Protein AF-A0A1Z4IB33-F1 (afdb_monomer)

pLDDT: mean 81.48, std 11.96, range [46.78, 94.38]

Sequence (175 aa):
MRQVLKREVDIFQIMPVVIVALFPIVGISLILFATSLTSFRCQRNNANKGSCELMTVSSPFQWKNTQTFTLNQIQEAAVSTTSSSRSSSSYHNLLITTDTGDIRISMSGYTKGGVEIQANQINQFLKQTQQKSVTIEQPDDRLGIYFIGTVFTVVPVYGCLWRYYHERRKTKQGK

Structure (mmCIF, N/CA/C/O backbone):
data_AF-A0A1Z4IB33-F1
#
_entry.id   AF-A0A1Z4IB33-F1
#
loop_
_atom_site.group_PDB
_atom_site.id
_atom_site.type_symbol
_atom_site.label_atom_id
_atom_site.label_alt_id
_atom_site.label_comp_id
_atom_site.label_asym_id
_atom_site.label_entity_id
_atom_site.label_seq_id
_atom_site.pdbx_PDB_ins_code
_atom_site.Cartn_x
_atom_site.Cartn_y
_atom_site.Cartn_z
_atom_site.occupancy
_atom_site.B_iso_or_equiv
_atom_site.auth_seq_id
_atom_site.auth_comp_id
_atom_site.auth_asym_id
_atom_site.auth_atom_id
_atom_site.pdbx_PDB_model_num
ATOM 1 N N . MET A 1 1 ? 32.113 -16.084 -52.530 1.00 48.78 1 MET A N 1
ATOM 2 C CA . MET A 1 1 ? 32.631 -15.607 -51.223 1.00 48.78 1 MET A CA 1
ATOM 3 C C . MET A 1 1 ? 32.139 -14.223 -50.769 1.00 48.78 1 MET A C 1
ATOM 5 O O . MET A 1 1 ? 32.250 -13.948 -49.587 1.00 48.78 1 MET A O 1
ATOM 9 N N . ARG A 1 2 ? 31.543 -13.359 -51.614 1.00 49.91 2 ARG A N 1
ATOM 10 C CA . ARG A 1 2 ? 31.026 -12.038 -51.167 1.00 49.91 2 ARG A CA 1
ATOM 11 C C . ARG A 1 2 ? 29.654 -12.048 -50.472 1.00 49.91 2 ARG A C 1
ATOM 13 O O . ARG A 1 2 ? 29.329 -11.088 -49.788 1.00 49.91 2 ARG A O 1
ATOM 20 N N . GLN A 1 3 ? 28.840 -13.092 -50.642 1.00 49.34 3 GLN A N 1
ATOM 21 C CA . GLN A 1 3 ? 27.487 -13.122 -50.062 1.00 49.34 3 GLN A CA 1
ATOM 22 C C . GLN A 1 3 ? 27.442 -13.530 -48.581 1.00 49.34 3 GLN A C 1
ATOM 24 O O . GLN A 1 3 ? 26.527 -13.115 -47.879 1.00 49.34 3 GLN A O 1
ATOM 29 N N . VAL A 1 4 ? 28.431 -14.285 -48.090 1.00 52.00 4 VAL A N 1
ATOM 30 C CA . VAL A 1 4 ? 28.459 -14.753 -46.690 1.00 52.00 4 VAL A CA 1
ATOM 31 C C . VAL A 1 4 ? 28.805 -13.604 -45.734 1.00 52.00 4 VAL A C 1
ATOM 33 O O . VAL A 1 4 ? 28.123 -13.418 -44.735 1.00 52.00 4 VAL A O 1
ATOM 36 N N . LEU A 1 5 ? 29.755 -12.739 -46.113 1.00 50.12 5 LEU A N 1
ATOM 37 C CA . LEU A 1 5 ? 30.133 -11.546 -45.340 1.00 50.12 5 LEU A CA 1
ATOM 38 C C . LEU A 1 5 ? 29.017 -10.493 -45.235 1.00 50.12 5 LEU A C 1
ATOM 40 O O . LEU A 1 5 ? 28.994 -9.724 -44.283 1.00 50.12 5 LEU A O 1
ATOM 44 N N . LYS A 1 6 ? 28.072 -10.448 -46.185 1.00 46.78 6 LYS A N 1
ATOM 45 C CA . LYS A 1 6 ? 26.977 -9.465 -46.155 1.00 46.78 6 LYS A CA 1
ATOM 46 C C . LYS A 1 6 ? 25.929 -9.792 -45.081 1.00 46.78 6 LYS A C 1
ATOM 48 O O . LYS A 1 6 ? 25.376 -8.879 -44.486 1.00 46.78 6 LYS A O 1
ATOM 53 N N . ARG A 1 7 ? 25.719 -11.081 -44.785 1.00 51.06 7 ARG A N 1
ATOM 54 C CA . ARG A 1 7 ? 24.739 -11.549 -43.788 1.00 51.06 7 ARG A CA 1
ATOM 55 C C . ARG A 1 7 ? 25.170 -11.294 -42.341 1.00 51.06 7 ARG A C 1
ATOM 57 O O . ARG A 1 7 ? 24.314 -11.051 -41.500 1.00 51.06 7 ARG A O 1
ATOM 64 N N . GLU A 1 8 ? 26.471 -11.334 -42.052 1.00 50.31 8 GLU A N 1
ATOM 65 C CA . GLU A 1 8 ? 26.985 -11.051 -40.701 1.00 50.31 8 GLU A CA 1
ATOM 66 C C . GLU A 1 8 ? 26.963 -9.554 -40.363 1.00 50.31 8 GLU A C 1
ATOM 68 O O . GLU A 1 8 ? 26.697 -9.178 -39.222 1.00 50.31 8 GLU A O 1
ATOM 73 N N . VAL A 1 9 ? 27.157 -8.689 -41.365 1.00 52.53 9 VAL A N 1
ATOM 74 C CA . VAL A 1 9 ? 27.114 -7.226 -41.196 1.00 52.53 9 VAL A CA 1
ATOM 75 C C . VAL A 1 9 ? 25.692 -6.727 -40.905 1.00 52.53 9 VAL A C 1
ATOM 77 O O . VAL A 1 9 ? 25.525 -5.797 -40.115 1.00 52.53 9 VAL A O 1
ATOM 80 N N . ASP A 1 10 ? 24.663 -7.376 -41.460 1.00 54.56 10 ASP A N 1
ATOM 81 C CA . ASP A 1 10 ? 23.264 -7.011 -41.205 1.00 54.56 10 ASP A CA 1
ATOM 82 C C . ASP A 1 10 ? 22.846 -7.310 -39.750 1.00 54.56 10 ASP A C 1
ATOM 84 O O . ASP A 1 10 ? 22.195 -6.485 -39.109 1.00 54.56 10 ASP A O 1
ATOM 88 N N . ILE A 1 11 ? 23.278 -8.436 -39.167 1.00 58.75 11 ILE A N 1
ATOM 89 C CA . ILE A 1 11 ? 22.927 -8.809 -37.780 1.00 58.75 11 ILE A CA 1
ATOM 90 C C . ILE A 1 11 ? 23.509 -7.808 -36.769 1.00 58.75 11 ILE A C 1
ATOM 92 O O . ILE A 1 11 ? 22.818 -7.400 -35.831 1.00 58.75 11 ILE A O 1
ATOM 96 N N . PHE A 1 12 ? 24.750 -7.359 -36.983 1.00 57.72 12 PHE A N 1
ATOM 97 C CA . PHE A 1 12 ? 25.423 -6.413 -36.088 1.00 57.72 12 PHE A CA 1
ATOM 98 C C . PHE A 1 12 ? 24.795 -5.006 -36.125 1.00 57.72 12 PHE A C 1
ATOM 100 O O . PHE A 1 12 ? 24.833 -4.285 -35.128 1.00 57.72 12 PHE A O 1
ATOM 107 N N . GLN A 1 13 ? 24.156 -4.618 -37.238 1.00 61.09 13 GLN A N 1
ATOM 108 C CA . GLN A 1 13 ? 23.408 -3.357 -37.332 1.00 61.09 13 GLN A CA 1
ATOM 109 C C . GLN A 1 13 ? 21.972 -3.439 -36.794 1.00 61.09 13 GLN A C 1
ATOM 111 O O . GLN A 1 13 ? 21.449 -2.428 -36.324 1.00 61.09 13 GLN A O 1
ATOM 116 N N . ILE A 1 14 ? 21.334 -4.612 -36.826 1.00 63.03 14 ILE A N 1
ATOM 117 C CA . ILE A 1 14 ? 19.952 -4.801 -36.351 1.00 63.03 14 ILE A CA 1
ATOM 118 C C . ILE A 1 14 ? 19.889 -4.879 -34.818 1.00 63.03 14 ILE A C 1
ATOM 120 O O . ILE A 1 14 ? 18.968 -4.330 -34.209 1.00 63.03 14 ILE A O 1
ATOM 124 N N . MET A 1 15 ? 20.881 -5.507 -34.179 1.00 64.12 15 MET A N 1
ATOM 125 C CA . MET A 1 15 ? 20.919 -5.710 -32.725 1.00 64.12 15 MET A CA 1
ATOM 126 C C . MET A 1 15 ? 20.713 -4.421 -31.889 1.00 64.12 15 MET A C 1
ATOM 128 O O . MET A 1 15 ? 19.858 -4.432 -31.001 1.00 64.12 15 MET A O 1
ATOM 132 N N . PRO A 1 16 ? 21.389 -3.284 -32.164 1.00 71.44 16 PRO A N 1
ATOM 133 C CA . PRO A 1 16 ? 21.176 -2.054 -31.396 1.00 71.44 16 PRO A CA 1
ATOM 134 C C . PRO A 1 16 ? 19.790 -1.429 -31.615 1.00 71.44 16 PRO A C 1
ATOM 136 O O . PRO A 1 16 ? 19.253 -0.816 -30.697 1.00 71.44 16 PRO A O 1
ATOM 139 N N . VAL A 1 17 ? 19.177 -1.602 -32.792 1.00 72.81 17 VAL A N 1
ATOM 140 C CA . VAL A 1 17 ? 17.822 -1.093 -33.078 1.00 72.81 17 VAL A CA 1
ATOM 141 C C . VAL A 1 17 ? 16.780 -1.858 -32.266 1.00 72.81 17 VAL A C 1
ATOM 143 O O . VAL A 1 17 ? 15.890 -1.250 -31.674 1.00 72.81 17 VAL A O 1
ATOM 146 N N . VAL A 1 18 ? 16.922 -3.184 -32.190 1.00 75.31 18 VAL A N 1
ATOM 147 C CA . VAL A 1 18 ? 16.034 -4.045 -31.398 1.00 75.31 18 VAL A CA 1
ATOM 148 C C . VAL A 1 18 ? 16.157 -3.722 -29.912 1.00 75.31 18 VAL A C 1
ATOM 150 O O . VAL A 1 18 ? 15.143 -3.557 -29.242 1.00 75.31 18 VAL A O 1
ATOM 153 N N . ILE A 1 19 ? 17.381 -3.557 -29.402 1.00 76.25 19 ILE A N 1
ATOM 154 C CA . ILE A 1 19 ? 17.615 -3.200 -27.997 1.00 76.25 19 ILE A CA 1
ATOM 155 C C . ILE A 1 19 ? 16.949 -1.859 -27.666 1.00 76.25 19 ILE A C 1
ATOM 157 O O . ILE A 1 19 ? 16.203 -1.782 -26.696 1.00 76.25 19 ILE A O 1
ATOM 161 N N . VAL A 1 20 ? 17.139 -0.827 -28.494 1.00 80.00 20 VAL A N 1
ATOM 162 C CA . VAL A 1 20 ? 16.529 0.502 -28.295 1.00 80.00 20 VAL A CA 1
ATOM 163 C C . VAL A 1 20 ? 14.997 0.453 -28.365 1.00 80.00 20 VAL A C 1
ATOM 165 O O . VAL A 1 20 ? 14.336 1.174 -27.621 1.00 80.00 20 VAL A O 1
ATOM 168 N N . ALA A 1 21 ? 14.421 -0.424 -29.191 1.00 81.69 21 ALA A N 1
ATOM 169 C CA . ALA A 1 21 ? 12.973 -0.618 -29.276 1.00 81.69 21 ALA A CA 1
ATOM 170 C C . ALA A 1 21 ? 12.367 -1.305 -28.035 1.00 81.69 21 ALA A C 1
ATOM 172 O O . ALA A 1 21 ? 11.183 -1.118 -27.756 1.00 81.69 21 ALA A O 1
ATOM 173 N N . LEU A 1 22 ? 13.157 -2.058 -27.260 1.00 86.12 22 LEU A N 1
ATOM 174 C CA . LEU A 1 22 ? 12.692 -2.699 -26.023 1.00 86.12 22 LEU A CA 1
ATOM 175 C C . LEU A 1 22 ? 12.588 -1.721 -24.844 1.00 86.12 22 LEU A C 1
ATOM 177 O O . LEU A 1 22 ? 11.722 -1.897 -23.990 1.00 86.12 22 LEU A O 1
ATOM 181 N N . PHE A 1 23 ? 13.412 -0.671 -24.797 1.00 87.00 23 PHE A N 1
ATOM 182 C CA . PHE A 1 23 ? 13.376 0.327 -23.718 1.00 87.00 23 PHE A CA 1
ATOM 183 C C . PHE A 1 23 ? 12.000 0.979 -23.498 1.00 87.00 23 PHE A C 1
ATOM 185 O O . PHE A 1 23 ? 11.550 0.978 -22.351 1.00 87.00 23 PHE A O 1
ATOM 192 N N . PRO A 1 24 ? 11.283 1.482 -24.525 1.00 88.06 24 PRO A N 1
ATOM 193 C CA . PRO A 1 24 ? 9.947 2.034 -24.321 1.00 88.06 24 PRO A CA 1
ATOM 194 C C . PRO A 1 24 ? 8.936 0.970 -23.885 1.00 88.06 24 PRO A C 1
ATOM 196 O O . PRO A 1 24 ? 8.051 1.277 -23.096 1.00 88.06 24 PRO A O 1
ATOM 199 N N . ILE A 1 25 ? 9.082 -0.287 -24.320 1.00 88.62 25 ILE A N 1
ATOM 200 C CA . ILE A 1 25 ? 8.230 -1.391 -23.848 1.00 88.62 25 ILE A CA 1
ATOM 201 C C . ILE A 1 25 ? 8.447 -1.604 -22.346 1.00 88.62 25 ILE A C 1
ATOM 203 O O . ILE A 1 25 ? 7.480 -1.689 -21.590 1.00 88.62 25 ILE A O 1
ATOM 207 N N . VAL A 1 26 ? 9.705 -1.618 -21.897 1.00 88.94 26 VAL A N 1
ATOM 208 C CA . VAL A 1 26 ? 10.046 -1.723 -20.473 1.00 88.94 26 VAL A CA 1
ATOM 209 C C . VAL A 1 26 ? 9.526 -0.508 -19.700 1.00 88.94 26 VAL A C 1
ATOM 211 O O . VAL A 1 26 ? 8.860 -0.684 -18.683 1.00 88.94 26 VAL A O 1
ATOM 214 N N . GLY A 1 27 ? 9.744 0.711 -20.196 1.00 86.19 27 GLY A N 1
ATOM 215 C CA . GLY A 1 27 ? 9.270 1.945 -19.563 1.00 86.19 27 GLY A CA 1
ATOM 216 C C . GLY A 1 27 ? 7.750 1.985 -19.394 1.00 86.19 27 GLY A C 1
ATOM 217 O O . GLY A 1 27 ? 7.258 2.251 -18.299 1.00 86.19 27 GLY A O 1
ATOM 218 N N . ILE A 1 28 ? 7.005 1.625 -20.442 1.00 86.94 28 ILE A N 1
ATOM 219 C CA . ILE A 1 28 ? 5.542 1.513 -20.401 1.00 86.94 28 ILE A CA 1
ATOM 220 C C . ILE A 1 28 ? 5.117 0.409 -19.432 1.00 86.94 28 ILE A C 1
ATOM 222 O O . ILE A 1 28 ? 4.196 0.616 -18.646 1.00 86.94 28 ILE A O 1
ATOM 226 N N . SER A 1 29 ? 5.792 -0.744 -19.437 1.00 85.62 29 SER A N 1
ATOM 227 C CA . SER A 1 29 ? 5.463 -1.837 -18.519 1.00 85.62 29 SER A CA 1
ATOM 228 C C . SER A 1 29 ? 5.645 -1.428 -17.053 1.00 85.62 29 SER A C 1
ATOM 230 O O . SER A 1 29 ? 4.759 -1.680 -16.245 1.00 85.62 29 SER A O 1
ATOM 232 N N . LEU A 1 30 ? 6.713 -0.700 -16.710 1.00 84.56 30 LEU A N 1
ATOM 233 C CA . LEU A 1 30 ? 6.929 -0.188 -15.355 1.00 84.56 30 LEU A CA 1
ATOM 234 C C . LEU A 1 30 ? 5.806 0.759 -14.913 1.00 84.56 30 LEU A C 1
ATOM 236 O O . LEU A 1 30 ? 5.334 0.661 -13.785 1.00 84.56 30 LEU A O 1
ATOM 240 N N . ILE A 1 31 ? 5.347 1.639 -15.807 1.00 83.00 31 ILE A N 1
ATOM 241 C CA . ILE A 1 31 ? 4.242 2.568 -15.528 1.00 83.00 31 ILE A CA 1
ATOM 242 C C . ILE A 1 31 ? 2.922 1.805 -15.361 1.00 83.00 31 ILE A C 1
ATOM 244 O O . ILE A 1 31 ? 2.173 2.058 -14.420 1.00 83.00 31 ILE A O 1
ATOM 248 N N . LEU A 1 32 ? 2.637 0.854 -16.255 1.00 80.50 32 LEU A N 1
ATOM 249 C CA . LEU A 1 32 ? 1.401 0.071 -16.234 1.00 80.50 32 LEU A CA 1
ATOM 250 C C . LEU A 1 32 ? 1.329 -0.860 -15.024 1.00 80.50 32 LEU A C 1
ATOM 252 O O . LEU A 1 32 ? 0.264 -1.004 -14.435 1.00 80.50 32 LEU A O 1
ATOM 256 N N . PHE A 1 33 ? 2.441 -1.461 -14.614 1.00 78.38 33 PHE A N 1
ATOM 257 C CA . PHE A 1 33 ? 2.506 -2.367 -13.466 1.00 78.38 33 PHE A CA 1
ATOM 258 C C . PHE A 1 33 ? 2.971 -1.673 -12.179 1.00 78.38 33 PHE A C 1
ATOM 260 O O . PHE A 1 33 ? 3.370 -2.349 -11.230 1.00 78.38 33 PHE A O 1
ATOM 267 N N . ALA A 1 34 ? 2.891 -0.339 -12.115 1.00 73.62 34 ALA A N 1
ATOM 268 C CA . ALA A 1 34 ? 3.123 0.402 -10.882 1.00 73.62 34 ALA A CA 1
ATOM 269 C C . ALA A 1 34 ? 2.217 -0.139 -9.760 1.00 73.62 34 ALA A C 1
ATOM 271 O O . ALA A 1 34 ? 1.054 -0.470 -9.988 1.00 73.62 34 ALA A O 1
ATOM 272 N N . THR A 1 35 ? 2.750 -0.245 -8.546 1.00 71.88 35 THR A N 1
ATOM 273 C CA . THR A 1 35 ? 2.120 -0.912 -7.393 1.00 71.88 35 THR A CA 1
ATOM 274 C C . THR A 1 35 ? 0.683 -0.459 -7.122 1.00 71.88 35 THR A C 1
ATOM 276 O O . THR A 1 35 ? 0.285 0.659 -7.453 1.00 71.88 35 THR A O 1
ATOM 279 N N . SER A 1 36 ? -0.123 -1.347 -6.536 1.00 75.31 36 SER A N 1
ATOM 280 C CA . SER A 1 36 ? -1.472 -1.022 -6.067 1.00 75.31 36 SER A CA 1
ATOM 281 C C . SER A 1 36 ? -1.415 -0.128 -4.830 1.00 75.31 36 SER A C 1
ATOM 283 O O . SER A 1 36 ? -0.624 -0.401 -3.932 1.00 75.31 36 SER A O 1
ATOM 285 N N . LEU A 1 37 ? -2.290 0.872 -4.764 1.00 82.19 37 LEU A N 1
ATOM 286 C CA . LEU A 1 37 ? -2.471 1.731 -3.594 1.00 82.19 37 LEU A CA 1
ATOM 287 C C . LEU A 1 37 ? -3.656 1.230 -2.774 1.00 82.19 37 LEU A C 1
ATOM 289 O O . LEU A 1 37 ? -4.753 1.074 -3.312 1.00 82.19 37 LEU A O 1
ATOM 293 N N . THR A 1 38 ? -3.462 1.016 -1.478 1.00 85.69 38 THR A N 1
ATOM 294 C CA . THR A 1 38 ? -4.549 0.736 -0.537 1.00 85.69 38 THR A CA 1
ATOM 295 C C . THR A 1 38 ? -4.679 1.861 0.478 1.00 85.69 38 THR A C 1
ATOM 297 O O . THR A 1 38 ? -3.692 2.247 1.106 1.00 85.69 38 THR A O 1
ATOM 300 N N . SER A 1 39 ? -5.900 2.339 0.687 1.00 88.75 39 SER A N 1
ATOM 301 C CA . SER A 1 39 ? -6.249 3.226 1.790 1.00 88.75 39 SER A CA 1
ATOM 302 C C . SER A 1 39 ? -7.379 2.626 2.613 1.00 88.75 39 SER A C 1
ATOM 304 O O . SER A 1 39 ? -8.310 2.013 2.090 1.00 88.75 39 SER A O 1
ATOM 306 N N . PHE A 1 40 ? -7.280 2.785 3.925 1.00 90.00 40 PHE A N 1
ATOM 307 C CA . PHE A 1 40 ? -8.282 2.346 4.877 1.00 90.00 40 PHE A CA 1
ATOM 308 C C . PHE A 1 40 ? -8.760 3.549 5.677 1.00 90.00 40 PHE A C 1
ATOM 310 O O . PHE A 1 40 ? -7.970 4.226 6.333 1.00 90.00 40 PHE A O 1
ATOM 317 N N . ARG A 1 41 ? -10.057 3.836 5.620 1.00 92.94 41 ARG A N 1
ATOM 318 C CA . ARG A 1 41 ? -10.645 5.009 6.263 1.00 92.94 41 ARG A CA 1
ATOM 319 C C . ARG A 1 41 ? -11.842 4.606 7.091 1.00 92.94 41 ARG A C 1
ATOM 321 O O . ARG A 1 41 ? -12.777 4.041 6.553 1.00 92.94 41 ARG A O 1
ATOM 328 N N . CYS A 1 42 ? -11.870 4.987 8.358 1.00 92.00 42 CYS A N 1
ATOM 329 C CA . CYS A 1 42 ? -13.059 4.882 9.190 1.00 92.00 42 CYS A CA 1
ATOM 330 C C . CYS A 1 42 ? -13.601 6.262 9.542 1.00 92.00 42 CYS A C 1
ATOM 332 O O . CYS A 1 42 ? -12.846 7.178 9.876 1.00 92.00 42 CYS A O 1
ATOM 334 N N . GLN A 1 43 ? -14.922 6.392 9.520 1.00 92.88 43 GLN A N 1
ATOM 335 C CA . GLN A 1 43 ? -15.660 7.554 9.992 1.00 92.88 43 GLN A CA 1
ATOM 336 C C . GLN A 1 43 ? -16.673 7.132 11.050 1.00 92.88 43 GLN A C 1
ATOM 338 O O . GLN A 1 43 ? -17.461 6.203 10.866 1.00 92.88 43 GLN A O 1
ATOM 343 N N . ARG A 1 44 ? -16.653 7.838 12.177 1.00 90.94 44 ARG A N 1
ATOM 344 C CA . ARG A 1 44 ? -17.558 7.651 13.305 1.00 90.94 44 ARG A CA 1
ATOM 345 C C . ARG A 1 44 ? -18.653 8.714 13.226 1.00 90.94 44 ARG A C 1
ATOM 347 O O . ARG A 1 44 ? -18.394 9.896 13.436 1.00 90.94 44 ARG A O 1
ATOM 354 N N . ASN A 1 45 ? -19.879 8.281 12.943 1.00 85.25 45 ASN A N 1
ATOM 355 C CA . ASN A 1 45 ? -21.056 9.155 12.902 1.00 85.25 45 ASN A CA 1
ATOM 356 C C . ASN A 1 45 ? -21.672 9.338 14.296 1.00 85.25 45 ASN A C 1
ATOM 358 O O . ASN A 1 45 ? -22.280 10.364 14.581 1.00 85.25 45 ASN A O 1
ATOM 362 N N . ASN A 1 46 ? -21.531 8.338 15.170 1.00 80.12 46 ASN A N 1
ATOM 363 C CA . ASN A 1 46 ? -22.007 8.370 16.549 1.00 80.12 46 ASN A CA 1
ATOM 364 C C . ASN A 1 46 ? -21.098 7.509 17.442 1.00 80.12 46 ASN A C 1
ATOM 366 O O . ASN A 1 46 ? -20.328 6.708 16.917 1.00 80.12 46 ASN A O 1
ATOM 370 N N . ALA A 1 47 ? -21.191 7.626 18.772 1.00 73.12 47 ALA A N 1
ATOM 371 C CA 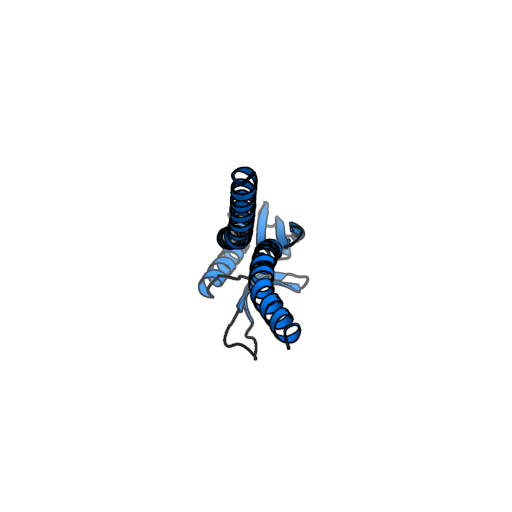. ALA A 1 47 ? -20.231 7.016 19.702 1.00 73.12 47 ALA A CA 1
ATOM 372 C C . ALA A 1 47 ? -19.941 5.528 19.420 1.00 73.12 47 ALA A C 1
ATOM 374 O O . ALA A 1 47 ? -18.786 5.145 19.500 1.00 73.12 47 ALA A O 1
ATOM 375 N N . ASN A 1 48 ? -20.931 4.736 18.990 1.00 70.62 48 ASN A N 1
ATOM 376 C CA . ASN A 1 48 ? -20.772 3.320 18.611 1.00 70.62 48 ASN A CA 1
ATOM 377 C C . ASN A 1 48 ? -21.319 3.012 17.203 1.00 70.62 48 ASN A C 1
ATOM 379 O O . ASN A 1 48 ? -21.842 1.927 16.953 1.00 70.62 48 ASN A O 1
ATOM 383 N N . LYS A 1 49 ? -21.332 3.999 16.299 1.00 83.81 49 LYS A N 1
ATOM 384 C CA . LYS A 1 49 ? -21.816 3.813 14.923 1.00 83.81 49 LYS A CA 1
ATOM 385 C C . LYS A 1 49 ? -20.918 4.548 13.942 1.00 83.81 49 LYS A C 1
ATO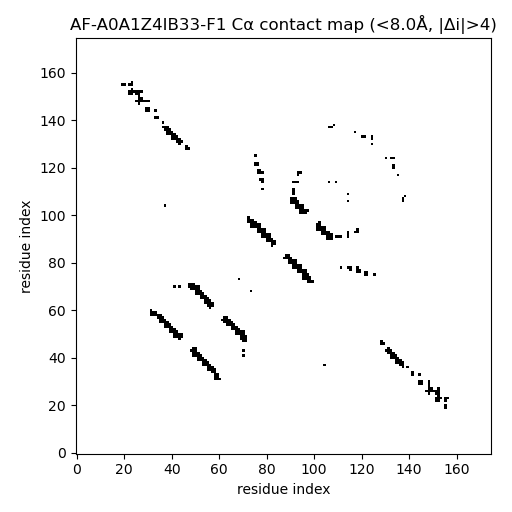M 387 O O . LYS A 1 49 ? -20.617 5.728 14.116 1.00 83.81 49 LYS A O 1
ATOM 392 N N . GLY A 1 50 ? -20.539 3.860 12.880 1.00 89.38 50 GLY A N 1
ATOM 393 C CA . GLY A 1 50 ? -19.670 4.395 11.846 1.00 89.38 50 GLY A CA 1
ATOM 394 C C . GLY A 1 50 ? -19.515 3.423 10.690 1.00 89.38 50 GLY A C 1
ATOM 395 O O . GLY A 1 50 ? -19.999 2.289 10.757 1.00 89.38 50 GLY A O 1
ATOM 396 N N . SER A 1 51 ? -18.830 3.878 9.653 1.00 92.31 51 SER A N 1
ATOM 397 C CA . SER A 1 51 ? -18.455 3.080 8.493 1.00 92.31 51 SER A CA 1
ATOM 398 C C . SER A 1 51 ? -16.948 3.133 8.299 1.00 92.31 51 SER A C 1
ATOM 400 O O . SER A 1 51 ? -16.297 4.136 8.590 1.00 92.31 51 SER A O 1
ATOM 402 N N . CYS A 1 52 ? -16.401 2.033 7.811 1.00 91.69 52 CYS A N 1
ATOM 403 C CA . CYS A 1 52 ? -15.024 1.912 7.394 1.00 91.69 52 CYS A CA 1
ATOM 404 C C . CYS A 1 52 ? -14.987 1.492 5.933 1.00 91.69 52 CYS A C 1
ATOM 406 O O . CYS A 1 52 ? -15.770 0.652 5.501 1.00 91.69 52 CYS A O 1
ATOM 408 N N . GLU A 1 53 ? -14.080 2.078 5.174 1.00 93.44 53 GLU A N 1
ATOM 409 C CA . GLU A 1 53 ? -13.905 1.844 3.755 1.00 93.44 53 GLU A CA 1
ATOM 410 C C . GLU A 1 53 ? -12.466 1.407 3.518 1.00 93.44 53 GLU A C 1
ATOM 412 O O . GLU A 1 53 ? -11.522 2.126 3.851 1.00 93.44 53 GLU A O 1
ATOM 417 N N . LEU A 1 54 ? -12.306 0.225 2.933 1.00 90.81 54 LEU A N 1
ATOM 418 C CA . LEU A 1 54 ? -11.051 -0.217 2.353 1.00 90.81 54 LEU A CA 1
ATOM 419 C C . LEU A 1 54 ? -11.109 0.051 0.856 1.00 90.81 54 LEU A C 1
ATOM 421 O O . LEU A 1 54 ? -11.848 -0.605 0.121 1.00 90.81 54 LEU A O 1
ATOM 425 N N . MET A 1 55 ? -10.321 1.012 0.401 1.00 90.69 55 MET A N 1
ATOM 426 C CA . MET A 1 55 ? -10.186 1.354 -1.003 1.00 90.69 55 MET A CA 1
ATOM 427 C C . MET A 1 55 ? -8.864 0.802 -1.527 1.00 90.69 55 MET A C 1
ATOM 429 O O . MET A 1 55 ? -7.796 1.120 -1.020 1.00 90.69 55 MET A O 1
ATOM 433 N N . THR A 1 56 ? -8.937 -0.028 -2.561 1.00 87.81 56 THR A N 1
ATOM 434 C CA . THR A 1 56 ? -7.773 -0.559 -3.275 1.00 87.81 56 THR A CA 1
ATOM 435 C C . THR A 1 56 ? -7.818 -0.083 -4.716 1.00 87.81 56 THR A C 1
ATOM 437 O O . THR A 1 56 ? -8.790 -0.340 -5.425 1.00 87.81 56 THR A O 1
ATOM 440 N N . VAL A 1 57 ? -6.766 0.594 -5.161 1.00 85.25 57 VAL A N 1
ATOM 441 C CA . VAL A 1 57 ? -6.576 1.032 -6.543 1.00 85.25 57 VAL A CA 1
ATOM 442 C C . VAL A 1 57 ? -5.497 0.160 -7.166 1.00 85.25 57 VAL A C 1
ATOM 444 O O . VAL A 1 57 ? -4.318 0.274 -6.829 1.00 85.25 57 VAL A O 1
ATOM 447 N N . SER A 1 58 ? -5.905 -0.724 -8.073 1.00 78.38 58 SER A N 1
ATOM 448 C CA . SER A 1 58 ? -4.995 -1.644 -8.760 1.00 78.38 58 SER A CA 1
ATOM 449 C C . SER A 1 58 ? -4.606 -1.112 -10.137 1.00 78.38 58 SER A C 1
ATOM 451 O O . SER A 1 58 ? -5.445 -0.636 -10.903 1.00 78.38 58 SER A O 1
ATOM 453 N N . SER A 1 59 ? -3.323 -1.218 -10.467 1.00 72.94 59 SER A N 1
ATOM 454 C CA . SER A 1 59 ? -2.811 -1.038 -11.831 1.00 72.94 59 SER A CA 1
ATOM 455 C C . SER A 1 59 ? -3.012 -2.325 -12.640 1.00 72.94 59 SER A C 1
ATOM 457 O O . SER A 1 59 ? -3.051 -3.392 -12.022 1.00 72.94 59 SER A O 1
ATOM 459 N N . PRO A 1 60 ? -3.149 -2.292 -13.983 1.00 64.94 60 PRO A N 1
ATOM 460 C CA . PRO A 1 60 ? -2.897 -1.180 -14.916 1.00 64.94 60 PRO A CA 1
ATOM 461 C C . PRO A 1 60 ? -4.080 -0.246 -15.218 1.00 64.94 60 PRO A C 1
ATOM 463 O O . PRO A 1 60 ? -3.871 0.841 -15.747 1.00 64.94 60 PRO A O 1
ATOM 466 N N . PHE A 1 61 ? -5.315 -0.620 -14.877 1.00 68.50 61 PHE A N 1
ATOM 467 C CA . PHE A 1 61 ? -6.520 0.128 -15.285 1.00 68.50 61 PHE A CA 1
ATOM 468 C C . PHE A 1 61 ? -7.090 1.057 -14.207 1.00 68.50 61 PHE A C 1
ATOM 470 O O . PHE A 1 61 ? -8.228 1.503 -14.324 1.00 68.50 61 PHE A O 1
ATOM 477 N N . GLN A 1 62 ? -6.325 1.320 -13.141 1.00 74.62 62 GLN A N 1
ATOM 478 C CA . GLN A 1 62 ? -6.782 2.082 -11.971 1.00 74.62 62 GLN A CA 1
ATOM 479 C C . GLN A 1 62 ? -8.124 1.566 -11.427 1.00 74.62 62 GLN A C 1
ATOM 481 O O . GLN A 1 62 ? -8.971 2.337 -10.976 1.00 74.62 62 GLN A O 1
ATOM 486 N N . TRP A 1 63 ? -8.335 0.248 -11.485 1.00 79.75 63 TRP A N 1
ATOM 487 C CA . TRP A 1 63 ? -9.560 -0.350 -10.983 1.00 79.75 63 TRP A CA 1
ATOM 488 C C . TRP A 1 63 ? -9.647 -0.108 -9.486 1.00 79.75 63 TRP A C 1
ATOM 490 O O . TRP A 1 63 ? -8.793 -0.552 -8.713 1.00 79.75 63 TRP A O 1
ATOM 500 N N . LYS A 1 64 ? -10.682 0.639 -9.108 1.00 85.62 64 LYS A N 1
ATOM 501 C CA . LYS A 1 64 ? -11.002 0.961 -7.730 1.00 85.62 64 LYS A CA 1
ATOM 502 C C . LYS A 1 64 ? -11.950 -0.103 -7.202 1.00 85.62 64 LYS A C 1
ATOM 504 O O . LYS A 1 64 ? -13.091 -0.195 -7.645 1.00 85.62 64 LYS A O 1
ATOM 509 N N . ASN A 1 65 ? -11.475 -0.881 -6.241 1.00 88.25 65 ASN A N 1
ATOM 510 C CA . ASN A 1 65 ? -12.317 -1.734 -5.423 1.00 88.25 65 ASN A CA 1
ATOM 511 C C . ASN A 1 65 ? -12.526 -1.050 -4.071 1.00 88.25 65 ASN A C 1
ATOM 513 O O . ASN A 1 65 ? -11.550 -0.673 -3.422 1.00 88.25 65 ASN A O 1
ATOM 517 N N . THR A 1 66 ? -13.777 -0.876 -3.656 1.00 90.12 66 THR A N 1
ATOM 518 C CA . THR A 1 66 ? -14.114 -0.318 -2.344 1.00 90.12 66 THR A CA 1
ATOM 519 C C . THR A 1 66 ? -14.943 -1.334 -1.585 1.00 90.12 66 THR A C 1
ATOM 521 O O . THR A 1 66 ? -16.027 -1.707 -2.023 1.00 90.12 66 THR A O 1
ATOM 524 N N . GLN A 1 67 ? -14.425 -1.772 -0.443 1.00 90.62 67 GLN A N 1
ATOM 525 C CA . GLN A 1 67 ? -15.138 -2.629 0.493 1.00 90.62 67 GLN A CA 1
ATOM 526 C C . GLN A 1 67 ? -15.551 -1.795 1.696 1.00 90.62 67 GLN A C 1
ATOM 528 O O . GLN A 1 67 ? -14.737 -1.053 2.246 1.00 90.62 67 GLN A O 1
ATOM 533 N N . THR A 1 68 ? -16.815 -1.900 2.087 1.00 91.38 68 THR A N 1
ATOM 534 C CA . THR A 1 68 ? -17.379 -1.131 3.196 1.00 91.38 68 THR A CA 1
ATOM 535 C C . THR A 1 68 ? -17.730 -2.051 4.352 1.00 91.38 68 THR A C 1
ATOM 537 O O . THR A 1 68 ? -18.422 -3.048 4.160 1.00 91.38 68 THR A O 1
ATOM 540 N N . PHE A 1 69 ? -17.315 -1.667 5.551 1.00 90.94 69 PHE A N 1
ATOM 541 C CA . PHE A 1 69 ? -17.568 -2.371 6.802 1.00 90.94 69 PHE A CA 1
ATOM 542 C C . PHE A 1 69 ? -18.253 -1.422 7.773 1.00 90.94 69 PHE A C 1
ATOM 544 O O . PHE A 1 69 ? -18.016 -0.212 7.756 1.00 90.94 69 PHE A O 1
ATOM 551 N N . THR A 1 70 ? -19.094 -1.947 8.652 1.00 91.75 70 THR A N 1
ATOM 552 C CA . THR A 1 70 ? -19.581 -1.145 9.775 1.00 91.75 70 THR A CA 1
ATOM 553 C C . THR A 1 70 ? -18.525 -1.127 10.875 1.00 91.75 70 THR A C 1
ATOM 555 O O . THR A 1 70 ? -17.812 -2.103 11.083 1.00 91.75 70 THR A O 1
ATOM 558 N N . LEU A 1 71 ? -18.416 -0.015 11.604 1.00 90.25 71 LEU A N 1
ATOM 559 C CA . LEU A 1 71 ? -17.406 0.136 12.658 1.00 90.25 71 LEU A CA 1
ATOM 560 C C . LEU A 1 71 ? -17.473 -0.985 13.711 1.00 90.25 71 LEU A C 1
ATOM 562 O O . LEU A 1 71 ? -16.447 -1.408 14.226 1.00 90.25 71 LEU A O 1
ATOM 566 N N . ASN A 1 72 ? -18.676 -1.489 13.991 1.00 89.88 72 ASN A N 1
ATOM 567 C CA . ASN A 1 72 ? -18.913 -2.512 15.012 1.00 89.88 72 ASN A CA 1
ATOM 568 C C . ASN A 1 72 ? -18.447 -3.909 14.590 1.00 89.88 72 ASN A C 1
ATOM 570 O O . ASN A 1 72 ? -18.380 -4.801 15.428 1.00 89.88 72 ASN A O 1
ATOM 574 N N . GLN A 1 73 ? -18.142 -4.098 13.307 1.00 90.44 73 GLN A N 1
ATOM 575 C CA . GLN A 1 73 ? -17.587 -5.346 12.794 1.00 90.44 73 GLN A CA 1
ATOM 576 C C . GLN A 1 73 ? -16.094 -5.453 13.054 1.00 90.44 73 GLN A C 1
ATOM 578 O O . GLN A 1 73 ? -15.570 -6.558 13.058 1.00 90.44 73 GLN A O 1
ATOM 583 N N . ILE A 1 74 ? -15.410 -4.329 13.273 1.00 91.38 74 ILE A N 1
ATOM 584 C CA . ILE A 1 74 ? -13.968 -4.301 13.480 1.00 91.38 74 ILE A CA 1
ATOM 585 C C . ILE A 1 74 ? -13.670 -4.547 14.952 1.00 91.38 74 ILE A C 1
ATOM 587 O O . ILE A 1 74 ? -14.061 -3.762 15.815 1.00 91.38 74 ILE A O 1
ATOM 591 N N . GLN A 1 75 ? -12.949 -5.629 15.223 1.00 92.50 75 GLN A N 1
ATOM 592 C CA . GLN A 1 75 ? -12.603 -6.038 16.580 1.00 92.50 75 GLN A CA 1
ATOM 593 C C . GLN A 1 75 ? -11.240 -5.480 16.986 1.00 92.50 75 GLN A C 1
ATOM 595 O O . GLN A 1 75 ? -11.099 -4.881 18.052 1.00 92.50 75 GLN A O 1
ATOM 600 N N . GLU A 1 76 ? -10.245 -5.639 16.114 1.00 93.75 76 GLU A N 1
ATOM 601 C CA . GLU A 1 76 ? -8.874 -5.210 16.366 1.00 93.75 76 GLU A CA 1
ATOM 602 C C . GLU A 1 76 ? -8.079 -5.041 15.069 1.00 93.75 76 GLU A C 1
ATOM 604 O O . GLU A 1 76 ? -8.448 -5.549 14.007 1.00 93.75 76 GLU A O 1
ATOM 609 N N . ALA A 1 77 ? -6.957 -4.336 15.180 1.00 93.94 77 ALA A N 1
ATOM 610 C CA . ALA A 1 77 ? -5.907 -4.309 14.179 1.00 93.94 77 ALA A CA 1
ATOM 611 C C . ALA A 1 77 ? -4.587 -4.822 14.771 1.00 93.94 77 ALA A C 1
ATOM 613 O O . ALA A 1 77 ? -4.188 -4.428 15.869 1.00 93.94 77 ALA A O 1
ATOM 614 N N . ALA A 1 78 ? -3.877 -5.666 14.029 1.00 94.06 78 ALA A N 1
ATOM 615 C CA . ALA A 1 78 ? -2.622 -6.278 14.446 1.00 94.06 78 ALA A CA 1
ATOM 616 C C . ALA A 1 78 ? -1.590 -6.284 13.313 1.00 94.06 78 ALA A C 1
ATOM 618 O O . ALA A 1 78 ? -1.908 -6.117 12.135 1.00 94.06 78 ALA A O 1
ATOM 619 N N . VAL A 1 79 ? -0.323 -6.504 13.666 1.00 91.81 79 VAL A N 1
ATOM 620 C CA . VAL A 1 79 ? 0.744 -6.714 12.682 1.00 91.81 79 VAL A CA 1
ATOM 621 C C . VAL A 1 79 ? 0.810 -8.199 12.347 1.00 91.81 79 VAL A C 1
ATOM 623 O O . VAL A 1 79 ? 1.113 -9.023 13.207 1.00 91.81 79 VAL A O 1
ATOM 626 N N . SER A 1 80 ? 0.590 -8.546 11.084 1.00 89.44 80 SER A N 1
ATOM 627 C CA . SER A 1 80 ? 0.850 -9.886 10.566 1.00 89.44 80 SER A CA 1
ATOM 628 C C . SER A 1 80 ? 2.154 -9.875 9.782 1.00 89.44 80 SER A C 1
ATOM 630 O O . SER A 1 80 ? 2.385 -9.002 8.951 1.00 89.44 80 SER A O 1
ATOM 632 N N . THR A 1 81 ? 3.036 -10.834 10.049 1.00 83.44 81 THR A N 1
ATOM 633 C CA . THR A 1 81 ? 4.271 -10.991 9.277 1.00 83.44 81 THR A CA 1
ATOM 634 C C . THR A 1 81 ? 4.161 -12.249 8.440 1.00 83.44 81 THR A C 1
ATOM 636 O O . THR A 1 81 ? 3.950 -13.337 8.969 1.00 83.44 81 THR A O 1
ATOM 639 N N . THR A 1 82 ? 4.305 -12.101 7.129 1.00 79.31 82 THR A N 1
ATOM 640 C CA . THR A 1 82 ? 4.383 -13.235 6.215 1.00 79.31 82 THR A CA 1
ATOM 641 C C . THR A 1 82 ? 5.843 -13.450 5.854 1.00 79.31 82 THR A C 1
ATOM 643 O O . THR A 1 82 ? 6.442 -12.648 5.136 1.00 79.31 82 THR A O 1
ATOM 646 N N . SER A 1 83 ? 6.423 -14.526 6.378 1.00 71.00 83 SER A N 1
ATOM 647 C CA . SER A 1 83 ? 7.727 -15.022 5.956 1.00 71.00 83 SER A CA 1
ATOM 648 C C . SER A 1 83 ? 7.534 -15.991 4.792 1.00 71.00 83 SER A C 1
ATOM 650 O O . SER A 1 83 ? 6.755 -16.941 4.866 1.00 71.00 83 SER A O 1
ATOM 652 N N . SER A 1 84 ? 8.227 -15.744 3.682 1.00 64.50 84 SER A N 1
ATOM 653 C CA . SER A 1 84 ? 8.292 -16.718 2.596 1.00 64.50 84 SER A CA 1
ATOM 654 C C . SER A 1 84 ? 9.407 -17.709 2.903 1.00 64.50 84 SER A C 1
ATOM 656 O O . SER A 1 84 ? 10.545 -17.306 3.102 1.00 64.50 84 SER A O 1
ATOM 658 N N . SER A 1 85 ? 9.134 -19.013 2.883 1.00 61.31 85 SER A N 1
ATOM 659 C CA . SER A 1 85 ? 10.174 -20.040 3.075 1.00 61.31 85 SER A CA 1
ATOM 660 C C . SER A 1 85 ? 11.282 -20.010 2.008 1.00 61.31 85 SER A C 1
ATOM 662 O O . SER A 1 85 ? 12.316 -20.647 2.181 1.00 61.31 85 SER A O 1
ATOM 664 N N . ARG A 1 86 ? 11.081 -19.268 0.907 1.00 61.12 86 ARG A N 1
ATOM 665 C CA . ARG A 1 86 ? 12.037 -19.101 -0.199 1.00 61.12 86 ARG A CA 1
ATOM 666 C C . ARG A 1 86 ? 12.824 -17.789 -0.163 1.00 61.12 86 ARG A C 1
ATOM 668 O O . ARG A 1 86 ? 13.747 -17.638 -0.955 1.00 61.12 86 ARG A O 1
ATOM 675 N N . SER A 1 87 ? 12.465 -16.841 0.700 1.00 59.44 87 SER A N 1
ATOM 676 C CA . SER A 1 87 ? 13.105 -15.525 0.767 1.00 59.44 87 SER A CA 1
ATOM 677 C C . SER A 1 87 ? 13.297 -15.105 2.218 1.00 59.44 87 SER A C 1
ATOM 679 O O . SER A 1 87 ? 12.366 -15.168 3.013 1.00 59.44 87 SER A O 1
ATOM 681 N N . SER A 1 88 ? 14.486 -14.610 2.562 1.00 60.84 88 SER A N 1
ATOM 682 C CA . SER A 1 88 ? 14.738 -13.985 3.866 1.00 60.84 88 SER A CA 1
ATOM 683 C C . SER A 1 88 ? 13.931 -12.694 4.076 1.00 60.84 88 SER A C 1
ATOM 685 O O . SER A 1 88 ? 13.905 -12.159 5.185 1.00 60.84 88 SER A O 1
ATOM 687 N N . SER A 1 89 ? 13.244 -12.191 3.042 1.00 63.66 89 SER A N 1
ATOM 688 C CA . SER A 1 89 ? 12.335 -11.055 3.161 1.00 63.66 89 SER A CA 1
ATOM 689 C C . SER A 1 89 ? 11.054 -11.449 3.891 1.00 63.66 89 SER A C 1
ATOM 691 O O . SER A 1 89 ? 10.233 -12.230 3.405 1.00 63.66 89 SER A O 1
ATOM 693 N N . SER A 1 90 ? 10.876 -10.852 5.066 1.00 71.06 90 SER A N 1
ATOM 694 C CA . SER A 1 90 ? 9.602 -10.826 5.776 1.00 71.06 90 SER A CA 1
ATOM 695 C C . SER A 1 90 ? 8.776 -9.644 5.281 1.00 71.06 90 SER A C 1
ATOM 697 O O . SER A 1 90 ? 9.269 -8.518 5.251 1.00 71.06 90 SER A O 1
ATOM 699 N N . TYR A 1 91 ? 7.523 -9.895 4.911 1.00 75.94 91 TYR A N 1
ATOM 700 C CA . TYR A 1 91 ? 6.575 -8.842 4.559 1.00 75.94 91 TYR A CA 1
ATOM 701 C C . TYR A 1 91 ? 5.698 -8.535 5.765 1.00 75.94 91 TYR A C 1
ATOM 703 O O . TYR A 1 91 ? 5.142 -9.448 6.382 1.00 75.94 91 TYR A O 1
ATOM 711 N N . HIS A 1 92 ? 5.586 -7.255 6.108 1.00 86.00 92 HIS A N 1
ATOM 712 C CA . HIS A 1 92 ? 4.711 -6.798 7.177 1.00 86.00 92 HIS A CA 1
ATOM 713 C C . HIS A 1 92 ? 3.375 -6.360 6.583 1.00 86.00 92 HIS A C 1
ATOM 715 O O . HIS A 1 92 ? 3.317 -5.552 5.658 1.00 86.00 92 HIS A O 1
ATOM 721 N N . ASN A 1 93 ? 2.305 -6.917 7.129 1.00 88.44 93 ASN A N 1
ATOM 722 C CA . ASN A 1 93 ? 0.934 -6.672 6.729 1.00 88.44 93 ASN A CA 1
ATOM 723 C C . ASN A 1 93 ? 0.164 -6.133 7.931 1.00 88.44 93 ASN A C 1
ATOM 725 O O . ASN A 1 93 ? 0.387 -6.555 9.069 1.00 88.44 93 ASN A O 1
ATOM 729 N N . LEU A 1 94 ? -0.773 -5.235 7.668 1.00 90.44 94 LEU A N 1
ATOM 730 C CA . LEU A 1 94 ? -1.774 -4.836 8.639 1.00 90.44 94 LEU A CA 1
ATOM 731 C C . LEU A 1 94 ? -2.932 -5.838 8.564 1.00 90.44 94 LEU A C 1
ATOM 733 O O . LEU A 1 94 ? -3.533 -6.025 7.506 1.00 90.44 94 LEU A O 1
ATOM 737 N N . LEU A 1 95 ? -3.201 -6.516 9.673 1.00 92.69 95 LEU A N 1
ATOM 738 C CA . LEU A 1 95 ? -4.313 -7.444 9.834 1.00 92.69 95 LEU A CA 1
ATOM 739 C C . LEU A 1 95 ? -5.448 -6.710 10.539 1.00 92.69 95 LEU A C 1
ATOM 741 O O . LEU A 1 95 ? -5.238 -6.195 11.631 1.00 92.69 95 LEU A O 1
ATOM 745 N N . ILE A 1 96 ? -6.625 -6.655 9.927 1.00 92.50 96 ILE A N 1
ATOM 746 C CA . ILE A 1 96 ? -7.837 -6.120 10.548 1.00 92.50 96 ILE A CA 1
ATOM 747 C C . ILE A 1 96 ? -8.780 -7.294 10.778 1.00 92.50 96 ILE A C 1
ATOM 749 O O . ILE A 1 96 ? -9.265 -7.895 9.819 1.00 92.50 96 ILE A O 1
ATOM 753 N N . THR A 1 97 ? -9.025 -7.616 12.042 1.00 92.62 97 THR A N 1
ATOM 754 C CA . THR A 1 97 ? -9.921 -8.701 12.443 1.00 92.62 97 THR A CA 1
ATOM 755 C C . THR A 1 97 ? -11.351 -8.181 12.425 1.00 92.62 97 THR A C 1
ATOM 757 O O . THR A 1 97 ? -11.674 -7.210 13.122 1.00 92.62 97 THR A O 1
ATOM 760 N N . THR A 1 98 ? -12.211 -8.820 11.633 1.00 90.88 98 THR A N 1
ATOM 761 C CA . THR A 1 98 ? -13.644 -8.514 11.596 1.00 90.88 98 THR A CA 1
ATOM 762 C C . THR A 1 98 ? -14.492 -9.710 12.021 1.00 90.88 98 THR A C 1
ATOM 764 O O . THR A 1 98 ? -14.015 -10.839 12.068 1.00 90.88 98 THR A O 1
ATOM 767 N N . ASP A 1 99 ? -15.769 -9.479 12.320 1.00 88.94 99 ASP A N 1
ATOM 768 C CA . ASP A 1 99 ? -16.768 -10.528 12.585 1.00 88.94 99 ASP A CA 1
ATOM 769 C C . ASP A 1 99 ? -16.916 -11.558 11.448 1.00 88.94 99 ASP A C 1
ATOM 771 O O . ASP A 1 99 ? -17.233 -12.718 11.700 1.00 88.94 99 ASP A O 1
ATOM 775 N N . THR A 1 100 ? -16.672 -11.140 10.205 1.00 85.88 100 THR A N 1
ATOM 776 C CA . THR A 1 100 ? -16.777 -11.981 9.001 1.00 85.88 100 THR A CA 1
ATOM 777 C C . THR A 1 100 ? -15.448 -12.601 8.565 1.00 85.88 100 THR A C 1
ATOM 779 O O . THR A 1 100 ? -15.427 -13.420 7.644 1.00 85.88 100 THR A O 1
ATOM 782 N N . GLY A 1 101 ? -14.347 -12.251 9.235 1.00 88.25 101 GLY A N 1
ATOM 783 C CA . GLY A 1 101 ? -13.012 -12.777 8.971 1.00 88.25 101 GLY A CA 1
ATOM 784 C C . GLY A 1 101 ? -11.920 -11.710 8.951 1.00 88.25 101 GLY A C 1
ATOM 785 O O . GLY A 1 101 ? -12.153 -10.523 9.183 1.00 88.25 101 GLY A O 1
ATOM 786 N N . ASP A 1 102 ? -10.703 -12.151 8.656 1.00 90.00 102 ASP A N 1
ATOM 787 C CA . ASP A 1 102 ? -9.522 -11.297 8.692 1.00 90.00 102 ASP A CA 1
ATOM 788 C C . ASP A 1 102 ? -9.255 -10.630 7.342 1.00 90.00 102 ASP A C 1
ATOM 790 O O . ASP A 1 102 ? -9.163 -11.287 6.301 1.00 90.00 102 ASP A O 1
ATOM 794 N N . ILE A 1 103 ? -9.017 -9.322 7.373 1.00 88.69 103 ILE A N 1
ATOM 795 C CA . ILE A 1 103 ? -8.615 -8.533 6.212 1.00 88.69 103 ILE A CA 1
ATOM 796 C C . ILE A 1 103 ? -7.116 -8.268 6.309 1.00 88.69 103 ILE A C 1
ATOM 798 O O . ILE A 1 103 ? -6.632 -7.697 7.285 1.00 88.69 103 ILE A O 1
ATOM 802 N N . ARG A 1 104 ? -6.363 -8.662 5.279 1.00 88.50 104 ARG A N 1
ATOM 803 C CA . ARG A 1 104 ? -4.921 -8.396 5.189 1.00 88.50 104 ARG A CA 1
ATOM 804 C C . ARG A 1 104 ? -4.656 -7.264 4.215 1.00 88.50 104 ARG A C 1
ATOM 806 O O . ARG A 1 104 ? -4.935 -7.387 3.026 1.00 88.50 104 ARG A O 1
ATOM 813 N N . ILE A 1 105 ? -4.058 -6.197 4.722 1.00 87.06 105 ILE A N 1
ATOM 814 C CA . ILE A 1 105 ? -3.579 -5.071 3.931 1.00 87.06 105 ILE A CA 1
ATOM 815 C C . ILE A 1 105 ? -2.058 -5.190 3.862 1.00 87.06 105 ILE A C 1
ATOM 817 O O . ILE A 1 105 ? -1.370 -5.118 4.882 1.00 87.06 105 ILE A O 1
ATOM 821 N N . SER A 1 106 ? -1.533 -5.419 2.657 1.00 83.69 106 SER A N 1
ATOM 822 C CA . SER A 1 106 ? -0.086 -5.373 2.422 1.00 83.69 106 SER A CA 1
ATOM 823 C C . SER A 1 106 ? 0.415 -3.977 2.759 1.00 83.69 106 SER A C 1
ATOM 825 O O . SER A 1 106 ? -0.199 -3.012 2.332 1.00 83.69 106 SER A O 1
ATOM 827 N N . MET A 1 107 ? 1.496 -3.840 3.520 1.00 82.06 107 MET A N 1
ATOM 828 C CA . MET A 1 107 ? 2.086 -2.535 3.839 1.00 82.06 107 MET A CA 1
ATOM 829 C C . MET A 1 107 ? 3.484 -2.460 3.228 1.00 82.06 107 MET A C 1
ATOM 831 O O . MET A 1 107 ? 4.494 -2.360 3.926 1.00 82.06 107 MET A O 1
ATOM 835 N N . SER A 1 108 ? 3.554 -2.560 1.896 1.00 75.38 108 SER A N 1
ATOM 836 C CA . SER A 1 108 ? 4.816 -2.450 1.160 1.00 75.38 108 SER 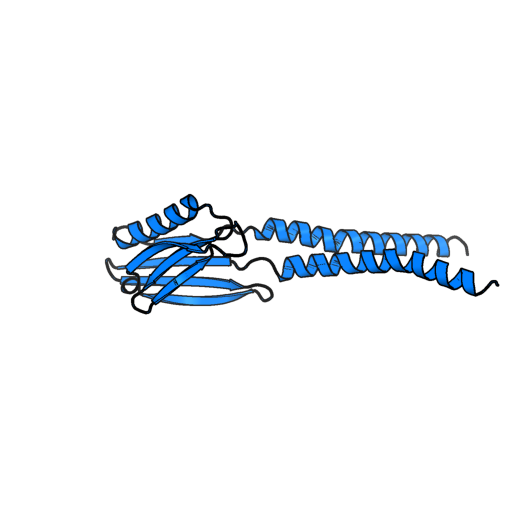A CA 1
ATOM 837 C C . SER A 1 108 ? 5.495 -1.112 1.452 1.00 75.38 108 SER A C 1
ATOM 839 O O . SER A 1 108 ? 4.841 -0.075 1.417 1.00 75.38 108 SER A O 1
ATOM 841 N N . GLY A 1 109 ? 6.795 -1.143 1.747 1.00 73.06 109 GLY A N 1
ATOM 842 C CA . GLY A 1 109 ? 7.573 0.049 2.102 1.00 73.06 109 GLY A CA 1
ATOM 843 C C . GLY A 1 109 ? 7.573 0.392 3.597 1.00 73.06 109 GLY A C 1
ATOM 844 O O . GLY A 1 109 ? 8.410 1.178 4.035 1.00 73.06 109 GLY A O 1
ATOM 845 N N . TYR A 1 110 ? 6.719 -0.238 4.413 1.00 76.25 110 TYR A N 1
ATOM 846 C CA . TYR A 1 110 ? 6.733 -0.034 5.861 1.00 76.25 110 TYR A CA 1
ATOM 847 C C . TYR A 1 110 ? 7.660 -1.012 6.582 1.00 76.25 110 TYR A C 1
ATOM 849 O O . TYR A 1 110 ? 7.701 -2.212 6.304 1.00 76.25 110 TYR A O 1
ATOM 857 N N . THR A 1 111 ? 8.356 -0.500 7.597 1.00 84.25 111 THR A N 1
ATOM 858 C CA . THR A 1 111 ? 9.013 -1.333 8.608 1.00 84.25 111 THR A CA 1
ATOM 859 C C . THR A 1 111 ? 7.969 -1.936 9.550 1.00 84.25 111 THR A C 1
ATOM 861 O O . THR A 1 111 ? 6.865 -1.405 9.681 1.00 84.25 111 THR A O 1
ATOM 864 N N . LYS A 1 112 ? 8.324 -3.006 10.274 1.00 85.06 112 LYS A N 1
ATOM 865 C CA . LYS A 1 112 ? 7.458 -3.594 11.312 1.00 85.06 112 LYS A CA 1
ATOM 866 C C . LYS A 1 112 ? 6.887 -2.534 12.263 1.00 85.06 112 LYS A C 1
ATOM 868 O O . LYS A 1 112 ? 5.683 -2.509 12.488 1.00 85.06 112 LYS A O 1
ATOM 873 N N . GLY A 1 113 ? 7.746 -1.641 12.765 1.00 87.31 113 GLY A N 1
ATOM 874 C CA . GLY A 1 113 ? 7.338 -0.556 13.661 1.00 87.31 113 GLY A CA 1
ATOM 875 C C . GLY A 1 113 ? 6.395 0.444 12.989 1.00 87.31 113 GLY A C 1
ATOM 876 O O . GLY A 1 113 ? 5.443 0.901 13.611 1.00 87.31 113 GLY A O 1
ATOM 877 N N . GLY A 1 114 ? 6.595 0.724 11.697 1.00 87.50 114 GLY A N 1
ATOM 878 C CA . GLY A 1 114 ? 5.665 1.533 10.910 1.00 87.50 114 GLY A CA 1
ATOM 879 C C . GLY A 1 114 ? 4.262 0.923 10.856 1.00 87.50 114 GLY A C 1
ATOM 880 O O . GLY A 1 114 ? 3.290 1.626 11.110 1.00 87.50 114 GLY A O 1
ATOM 881 N N . VAL A 1 115 ? 4.151 -0.385 10.597 1.00 89.56 115 VAL A N 1
ATOM 882 C CA . VAL A 1 115 ? 2.855 -1.092 10.586 1.00 89.56 115 VAL A CA 1
ATOM 883 C C . VAL A 1 115 ? 2.229 -1.143 11.983 1.00 89.56 115 VAL A C 1
ATOM 885 O O . VAL A 1 115 ? 1.023 -0.961 12.126 1.00 89.56 115 VAL A O 1
ATOM 888 N N . GLU A 1 116 ? 3.041 -1.335 13.021 1.00 92.19 116 GLU A N 1
ATOM 889 C CA . GLU A 1 116 ? 2.592 -1.361 14.416 1.00 92.19 116 GLU A CA 1
ATOM 890 C C . GLU A 1 116 ? 1.993 -0.022 14.864 1.00 92.19 116 GLU A C 1
ATOM 892 O O . GLU A 1 116 ? 0.967 0.001 15.543 1.00 92.19 116 GLU A O 1
ATOM 897 N N . ILE A 1 117 ? 2.568 1.101 14.422 1.00 92.31 117 ILE A N 1
ATOM 898 C CA . ILE A 1 117 ? 2.002 2.436 14.655 1.00 92.31 117 ILE A CA 1
ATOM 899 C C . ILE A 1 117 ? 0.609 2.549 14.023 1.00 92.31 117 ILE A C 1
ATOM 901 O O . ILE A 1 117 ? -0.316 3.006 14.692 1.00 92.31 117 ILE A O 1
ATOM 905 N N . GLN A 1 118 ? 0.432 2.097 12.777 1.00 92.00 118 GLN A N 1
ATOM 906 C CA . GLN A 1 118 ? -0.870 2.148 12.094 1.00 92.00 118 GLN A CA 1
ATOM 907 C C . GLN A 1 118 ? -1.910 1.245 12.783 1.00 92.00 118 GLN A C 1
ATOM 909 O O . GLN A 1 118 ? -3.045 1.664 13.014 1.00 92.00 118 GLN A O 1
ATOM 914 N N . ALA A 1 119 ? -1.520 0.030 13.186 1.00 93.50 119 ALA A N 1
ATOM 915 C CA . ALA A 1 119 ? -2.382 -0.874 13.951 1.00 93.50 119 ALA A CA 1
ATOM 916 C C . ALA A 1 119 ? -2.809 -0.249 15.290 1.00 93.50 119 ALA A C 1
ATOM 918 O O . ALA A 1 119 ? -3.988 -0.262 15.650 1.00 93.50 119 ALA A O 1
ATOM 919 N N . ASN A 1 120 ? -1.868 0.376 16.002 1.00 94.38 120 ASN A N 1
ATOM 920 C CA . ASN A 1 120 ? -2.151 1.077 17.249 1.00 94.38 120 ASN A CA 1
ATOM 921 C C . ASN A 1 120 ? -3.070 2.284 17.049 1.00 94.38 120 ASN A C 1
ATOM 923 O O . ASN A 1 120 ? -3.941 2.503 17.887 1.00 94.38 120 ASN A O 1
ATOM 927 N N . GLN A 1 121 ? -2.940 3.032 15.952 1.00 93.44 121 GLN A N 1
ATOM 928 C CA . GLN A 1 121 ? -3.857 4.128 15.624 1.00 93.44 121 GLN A CA 1
ATOM 929 C C . GLN A 1 121 ? -5.291 3.628 15.419 1.00 93.44 121 GLN A C 1
ATOM 931 O O . GLN A 1 121 ? -6.220 4.218 15.969 1.00 93.44 121 GLN A O 1
ATOM 936 N N . ILE A 1 122 ? -5.482 2.512 14.707 1.00 92.38 122 ILE A N 1
ATOM 937 C CA . ILE A 1 122 ? -6.808 1.893 14.559 1.00 92.38 122 ILE A CA 1
ATOM 938 C C . ILE A 1 122 ? -7.335 1.435 15.922 1.00 92.38 122 ILE A C 1
ATOM 940 O O . ILE A 1 122 ? -8.456 1.774 16.289 1.00 92.38 122 ILE A O 1
ATOM 944 N N . ASN A 1 123 ? -6.531 0.728 16.717 1.00 94.06 123 ASN A N 1
ATOM 945 C CA . ASN A 1 123 ? -6.955 0.248 18.035 1.00 94.06 123 ASN A CA 1
ATOM 946 C C . ASN A 1 123 ? -7.287 1.392 19.004 1.00 94.06 123 ASN A C 1
ATOM 948 O O . ASN A 1 123 ? -8.229 1.291 19.791 1.00 94.06 123 ASN A O 1
ATOM 952 N N . GLN A 1 124 ? -6.538 2.495 18.954 1.00 93.19 124 GLN A N 1
ATOM 953 C CA . GLN A 1 124 ? -6.853 3.707 19.706 1.00 93.19 124 GLN A CA 1
ATOM 954 C C . GLN A 1 124 ? -8.158 4.326 19.221 1.00 93.19 124 GLN A C 1
ATOM 956 O O . GLN A 1 124 ? -8.995 4.653 20.058 1.00 93.19 124 GLN A O 1
ATOM 961 N N . PHE A 1 125 ? -8.367 4.422 17.907 1.00 91.75 125 PHE A N 1
ATOM 962 C CA . PHE A 1 125 ? -9.628 4.883 17.338 1.00 91.75 125 PHE A CA 1
ATOM 963 C C . PHE A 1 125 ? -10.799 4.007 17.786 1.00 91.75 125 PHE A C 1
ATOM 965 O O . PHE A 1 125 ? -11.837 4.554 18.134 1.00 91.75 125 PHE A O 1
ATOM 972 N N . LEU A 1 126 ? -10.653 2.679 17.843 1.00 90.44 126 LEU A N 1
ATOM 973 C CA . LEU A 1 126 ? -11.700 1.769 18.323 1.00 90.44 126 LEU A CA 1
ATOM 974 C C . LEU A 1 126 ? -12.034 2.018 19.804 1.00 90.44 126 LEU A C 1
ATOM 976 O O . LEU A 1 126 ? -13.212 2.119 20.151 1.00 90.44 126 LEU A O 1
ATOM 980 N N . LYS A 1 127 ? -11.015 2.202 20.656 1.00 90.56 127 LYS A N 1
ATOM 981 C CA . LYS A 1 127 ? -11.166 2.424 22.108 1.00 90.56 127 LYS A CA 1
ATOM 982 C C . LYS A 1 127 ? -11.638 3.836 22.475 1.00 90.56 127 LYS A C 1
ATOM 984 O O . LYS A 1 127 ? -12.388 4.000 23.433 1.00 90.56 127 LYS A O 1
ATOM 989 N N . GLN A 1 128 ? -11.188 4.863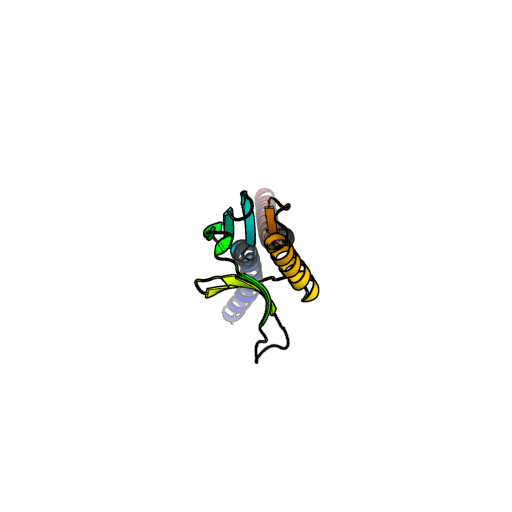 21.755 1.00 88.94 128 GLN A N 1
ATOM 990 C CA . GLN A 1 128 ? -11.457 6.269 22.060 1.00 88.94 128 GLN A CA 1
ATOM 991 C C . GLN A 1 128 ? -12.603 6.807 21.201 1.00 88.94 128 GLN A C 1
ATOM 993 O O . GLN A 1 128 ? -12.437 7.135 20.029 1.00 88.94 128 GLN A O 1
ATOM 998 N N . THR A 1 129 ? -13.772 6.994 21.811 1.00 84.25 129 THR A N 1
ATOM 999 C CA . THR A 1 129 ? -14.982 7.462 21.111 1.00 84.25 129 THR A CA 1
ATOM 1000 C C . THR A 1 129 ? -14.944 8.927 20.675 1.00 84.25 129 THR A C 1
ATOM 1002 O O . THR A 1 129 ? -15.797 9.355 19.899 1.00 84.25 129 THR A O 1
ATOM 1005 N N . GLN A 1 130 ? -13.954 9.694 21.142 1.00 84.31 130 GLN A N 1
ATOM 1006 C CA . GLN A 1 130 ? -13.778 11.110 20.808 1.00 84.31 130 GLN A CA 1
ATOM 1007 C C . GLN A 1 130 ? -13.203 11.324 19.399 1.00 84.31 130 GLN A C 1
ATOM 1009 O O . GLN A 1 130 ? -13.417 12.379 18.800 1.00 84.31 130 GLN A O 1
ATOM 1014 N N . GLN A 1 131 ? -12.490 10.336 18.848 1.00 86.19 131 GLN A N 1
ATOM 1015 C CA . GLN A 1 131 ? -11.928 10.434 17.504 1.00 86.19 131 GLN A CA 1
ATOM 1016 C C . GLN A 1 131 ? -13.025 10.203 16.454 1.00 86.19 131 GLN A C 1
ATOM 1018 O O . GLN A 1 131 ? -13.666 9.152 16.414 1.00 86.19 131 GLN A O 1
ATOM 1023 N N . LYS A 1 132 ? -13.247 11.199 15.585 1.00 88.88 132 LYS A N 1
ATOM 1024 C CA . LYS A 1 132 ? -14.286 11.147 14.539 1.00 88.88 132 LYS A CA 1
ATOM 1025 C C . LYS A 1 132 ? -13.875 10.340 13.310 1.00 88.88 132 LYS A C 1
ATOM 1027 O O . LYS A 1 132 ? -14.739 9.832 12.604 1.00 88.88 132 LYS A O 1
ATOM 1032 N N . SER A 1 133 ? -12.581 10.219 13.037 1.00 91.44 133 SER A N 1
ATOM 1033 C CA . SER A 1 133 ? -12.089 9.465 11.886 1.00 91.44 133 SER A CA 1
ATOM 1034 C C . SER A 1 133 ? -10.653 9.009 12.074 1.00 91.44 133 SER A C 1
ATOM 1036 O O . SER A 1 133 ? -9.865 9.717 12.697 1.00 91.44 133 SER A O 1
ATOM 1038 N N . VAL A 1 134 ? -10.313 7.888 11.448 1.00 91.88 134 VAL A N 1
ATOM 1039 C CA . VAL A 1 134 ? -8.936 7.431 11.250 1.00 91.88 134 VAL A CA 1
ATOM 1040 C C . VAL A 1 134 ? -8.748 7.116 9.771 1.00 91.88 134 VAL A C 1
ATOM 1042 O O . VAL A 1 134 ? -9.632 6.530 9.145 1.00 91.88 134 VAL A O 1
ATOM 1045 N N . THR A 1 135 ? -7.6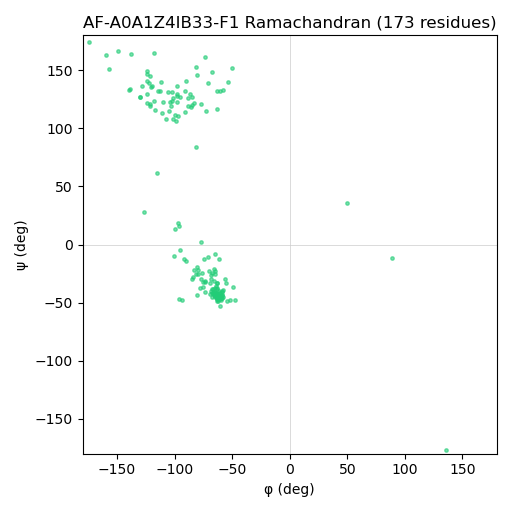18 7.533 9.210 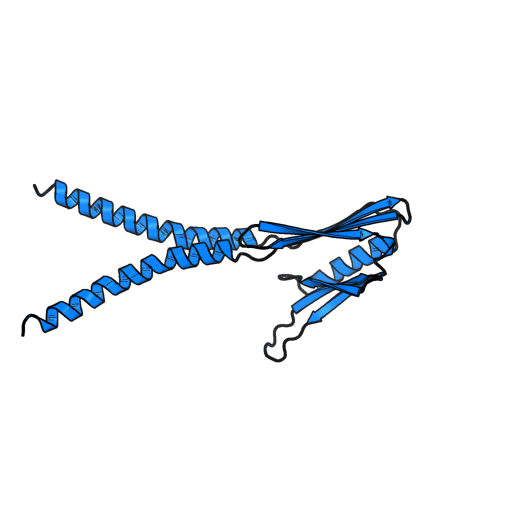1.00 91.62 135 THR A N 1
ATOM 1046 C CA . THR A 1 135 ? -7.252 7.255 7.821 1.00 91.62 135 THR A CA 1
ATOM 1047 C C . THR A 1 135 ? -5.835 6.709 7.809 1.00 91.62 135 THR A C 1
ATOM 1049 O O . THR A 1 135 ? -4.933 7.329 8.367 1.00 91.62 135 THR A O 1
ATOM 1052 N N . ILE A 1 136 ? -5.665 5.559 7.173 1.00 88.00 136 ILE A N 1
ATOM 1053 C CA . ILE A 1 136 ? -4.396 4.881 6.955 1.00 88.00 136 ILE A CA 1
ATOM 1054 C C . ILE A 1 136 ? -4.189 4.840 5.446 1.00 88.00 136 ILE A C 1
ATOM 1056 O O . ILE A 1 136 ? -4.976 4.227 4.723 1.00 88.00 136 ILE A O 1
ATOM 1060 N N . GLU A 1 137 ? -3.155 5.516 4.966 1.00 84.44 137 GLU A N 1
ATOM 1061 C CA . GLU A 1 137 ? -2.808 5.567 3.547 1.00 84.44 137 GLU A CA 1
ATOM 1062 C C . GLU A 1 137 ? -1.404 5.012 3.372 1.00 84.44 137 GLU A C 1
ATOM 1064 O O . GLU A 1 137 ? -0.506 5.339 4.147 1.00 84.44 137 GLU A O 1
ATOM 1069 N N . GLN A 1 138 ? -1.219 4.165 2.362 1.00 80.56 138 GLN A N 1
ATOM 1070 C CA . GLN A 1 138 ? 0.120 3.789 1.933 1.00 80.56 138 GLN A CA 1
ATOM 1071 C C . GLN A 1 138 ? 0.839 4.992 1.305 1.00 80.56 138 GLN A C 1
ATOM 1073 O O . GLN A 1 138 ? 0.186 5.812 0.653 1.00 80.56 138 GLN A O 1
ATOM 1078 N N . PRO A 1 139 ? 2.174 5.086 1.439 1.00 72.69 139 PRO A N 1
ATOM 1079 C CA . PRO A 1 139 ? 2.949 6.078 0.725 1.00 72.69 139 PRO A CA 1
ATOM 1080 C C . PRO A 1 139 ? 2.816 5.816 -0.774 1.00 72.69 139 PRO A C 1
ATOM 1082 O O . PRO A 1 139 ? 2.950 4.685 -1.249 1.00 72.69 139 PRO A O 1
ATOM 1085 N N . ASP A 1 140 ? 2.526 6.876 -1.520 1.00 74.25 140 ASP A N 1
ATOM 1086 C CA . ASP A 1 140 ? 2.464 6.808 -2.972 1.00 74.25 140 ASP A CA 1
ATOM 1087 C C . ASP A 1 140 ? 3.875 6.892 -3.568 1.00 74.25 140 ASP A C 1
ATOM 1089 O O . ASP A 1 140 ? 4.353 7.951 -3.975 1.00 74.25 140 ASP A O 1
ATOM 1093 N N . ASP A 1 141 ? 4.550 5.744 -3.632 1.00 73.75 141 ASP A N 1
ATOM 1094 C CA . ASP A 1 141 ? 5.888 5.624 -4.224 1.00 73.75 141 ASP A CA 1
ATOM 1095 C C . ASP A 1 141 ? 5.861 5.614 -5.768 1.00 73.75 141 ASP A C 1
ATOM 1097 O O . ASP A 1 141 ? 6.903 5.502 -6.428 1.00 73.75 141 ASP A O 1
ATOM 1101 N N . ARG A 1 142 ? 4.681 5.755 -6.394 1.00 77.06 142 ARG A N 1
ATOM 1102 C CA . ARG A 1 142 ? 4.544 5.686 -7.857 1.00 77.06 142 ARG A CA 1
ATOM 1103 C C . ARG A 1 142 ? 5.257 6.823 -8.571 1.00 77.06 142 ARG A C 1
ATOM 1105 O O . ARG A 1 142 ? 5.625 6.659 -9.730 1.00 77.06 142 ARG A O 1
ATOM 1112 N N . LEU A 1 143 ? 5.504 7.947 -7.900 1.00 81.75 143 LEU A N 1
ATOM 1113 C CA . LEU A 1 143 ? 6.185 9.100 -8.489 1.00 81.75 143 LEU A CA 1
ATOM 1114 C C . LEU A 1 143 ? 7.593 8.744 -8.998 1.00 81.75 143 LEU A C 1
ATOM 1116 O O . LEU A 1 143 ? 7.969 9.143 -10.102 1.00 81.75 143 LEU A O 1
ATOM 1120 N N . GLY A 1 144 ? 8.340 7.924 -8.250 1.00 82.00 144 GLY A N 1
ATOM 1121 C CA . GLY A 1 144 ? 9.649 7.426 -8.686 1.00 82.00 144 GLY A CA 1
ATOM 1122 C C . GLY A 1 144 ? 9.545 6.491 -9.894 1.00 82.00 144 GLY A C 1
ATOM 1123 O O . GLY A 1 144 ? 10.313 6.614 -10.851 1.00 82.00 144 GLY A O 1
ATOM 1124 N N . ILE A 1 145 ? 8.547 5.602 -9.891 1.00 84.44 145 ILE A N 1
ATOM 1125 C CA . ILE A 1 145 ? 8.278 4.673 -10.999 1.00 84.44 145 ILE A CA 1
ATOM 1126 C C . ILE A 1 145 ? 7.878 5.441 -12.265 1.00 84.44 145 ILE A C 1
ATOM 1128 O O . ILE A 1 145 ? 8.377 5.132 -13.345 1.00 84.44 145 ILE A O 1
ATOM 1132 N N . TYR A 1 146 ? 7.042 6.475 -12.149 1.00 86.25 146 TYR A N 1
ATOM 1133 C CA . TYR A 1 146 ? 6.664 7.327 -13.276 1.00 86.25 146 TYR A CA 1
ATOM 1134 C C . TYR A 1 146 ? 7.858 8.087 -13.844 1.00 86.25 146 TYR A C 1
ATOM 1136 O O . TYR A 1 146 ? 8.001 8.155 -15.067 1.00 86.25 146 TYR A O 1
ATOM 1144 N N . PHE A 1 147 ? 8.742 8.612 -12.992 1.00 89.44 147 PHE A N 1
ATOM 1145 C CA . PHE A 1 147 ? 9.958 9.283 -13.445 1.00 89.44 147 PHE A CA 1
ATOM 1146 C C . PHE A 1 147 ? 10.856 8.330 -14.244 1.00 89.44 147 PHE A C 1
ATOM 1148 O O . PHE A 1 147 ? 11.198 8.615 -15.393 1.00 89.44 147 PHE A O 1
ATOM 1155 N N . ILE A 1 148 ? 11.175 7.161 -13.678 1.00 88.62 148 ILE A N 1
ATOM 1156 C CA . ILE A 1 148 ? 12.019 6.156 -14.336 1.00 88.62 148 ILE A CA 1
ATOM 1157 C C . ILE A 1 148 ? 11.357 5.662 -15.627 1.00 88.62 148 ILE A C 1
ATOM 1159 O O . ILE A 1 148 ? 11.984 5.677 -16.685 1.00 88.62 148 ILE A O 1
ATOM 1163 N N . GLY A 1 149 ? 10.078 5.289 -15.580 1.00 87.12 149 GLY A N 1
ATOM 1164 C CA . GLY A 1 149 ? 9.336 4.834 -16.754 1.00 87.12 149 GLY A CA 1
ATOM 1165 C C . GLY A 1 149 ? 9.313 5.874 -17.877 1.00 87.12 149 GLY A C 1
ATOM 1166 O O . GLY A 1 149 ? 9.510 5.532 -19.045 1.00 87.12 149 GLY A O 1
ATOM 1167 N N . THR A 1 150 ? 9.169 7.157 -17.534 1.00 87.75 150 THR A N 1
ATOM 1168 C CA . THR A 1 150 ? 9.216 8.260 -18.506 1.00 87.75 150 THR A CA 1
ATOM 1169 C C . THR A 1 150 ? 10.595 8.374 -19.145 1.00 87.75 150 THR A C 1
ATOM 1171 O O . THR A 1 150 ? 10.685 8.465 -20.367 1.00 87.75 150 THR A O 1
ATOM 1174 N N . VAL A 1 151 ? 11.677 8.304 -18.365 1.00 90.31 151 VAL A N 1
ATOM 1175 C CA . VAL A 1 151 ? 13.051 8.338 -18.897 1.00 90.31 151 VAL A CA 1
ATOM 1176 C C . VAL A 1 151 ? 13.294 7.181 -19.869 1.00 90.31 151 VAL A C 1
ATOM 1178 O O . VAL A 1 151 ? 13.786 7.404 -20.977 1.00 90.31 151 VAL A O 1
ATOM 1181 N N . PHE A 1 152 ? 12.877 5.966 -19.501 1.00 89.00 152 PHE A N 1
ATOM 1182 C CA . PHE A 1 152 ? 13.003 4.770 -20.341 1.00 89.00 152 PHE A CA 1
ATOM 1183 C C . PHE A 1 152 ? 12.162 4.830 -21.623 1.00 89.00 152 PHE A C 1
ATOM 1185 O O . PHE A 1 152 ? 12.475 4.140 -22.589 1.00 89.00 152 PHE A O 1
ATOM 1192 N N . THR A 1 153 ? 11.128 5.669 -21.665 1.00 88.38 153 THR A N 1
ATOM 1193 C CA . THR A 1 153 ? 10.257 5.805 -22.839 1.00 88.38 153 THR A CA 1
ATOM 1194 C C . THR A 1 153 ? 10.671 6.980 -23.727 1.00 88.38 153 THR A C 1
ATOM 1196 O O . THR A 1 153 ? 10.790 6.834 -24.941 1.00 88.38 153 THR A O 1
ATOM 1199 N N . VAL A 1 154 ? 10.930 8.150 -23.142 1.00 88.56 154 VAL A N 1
ATOM 1200 C CA . VAL A 1 154 ? 11.132 9.408 -23.876 1.00 88.56 154 VAL A CA 1
ATOM 1201 C C . VAL A 1 154 ? 12.543 9.522 -24.447 1.00 88.56 154 VAL A C 1
ATOM 1203 O O . VAL A 1 154 ? 12.694 9.902 -25.608 1.00 88.56 154 VAL A O 1
ATOM 1206 N N . VAL A 1 155 ? 13.581 9.173 -23.675 1.00 89.38 155 VAL A N 1
ATOM 1207 C CA . VAL A 1 155 ? 14.982 9.336 -24.110 1.00 89.38 155 VAL A CA 1
ATOM 1208 C C . VAL A 1 155 ? 15.295 8.517 -25.374 1.00 89.38 155 VAL A C 1
ATOM 1210 O O . VAL A 1 155 ? 15.833 9.093 -26.325 1.00 89.38 155 VAL A O 1
ATOM 1213 N N . PRO A 1 156 ? 14.920 7.225 -25.468 1.00 86.25 156 PRO A N 1
ATOM 1214 C CA . PRO A 1 156 ? 15.179 6.428 -26.667 1.00 86.25 156 PRO A CA 1
ATOM 1215 C C . PRO A 1 156 ? 14.402 6.927 -27.889 1.00 86.25 156 PRO A C 1
ATOM 1217 O O . PRO A 1 156 ? 14.967 7.041 -28.977 1.00 86.25 156 PRO A O 1
ATOM 1220 N N . VAL A 1 157 ? 13.123 7.282 -27.711 1.00 86.69 157 VAL A N 1
ATOM 1221 C CA . VAL A 1 157 ? 12.268 7.785 -28.797 1.00 86.69 157 VAL A CA 1
ATOM 1222 C C . VAL A 1 157 ? 12.817 9.097 -29.348 1.00 86.69 157 VAL A C 1
ATOM 1224 O O . VAL A 1 157 ? 12.953 9.249 -30.563 1.00 86.69 157 VAL A O 1
ATOM 1227 N N . TYR A 1 158 ? 13.199 10.025 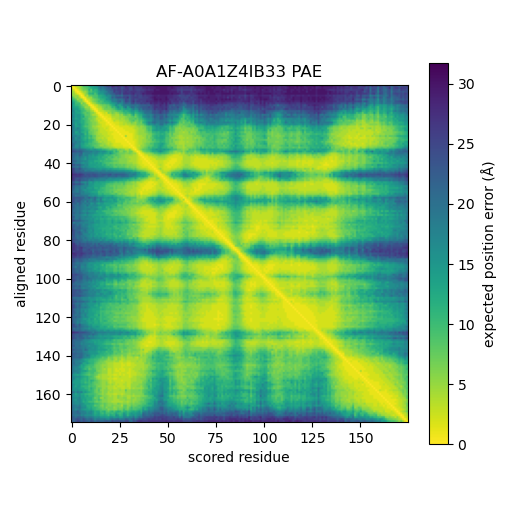-28.469 1.00 87.62 158 TYR A N 1
ATOM 1228 C CA . TYR A 1 158 ? 13.778 11.299 -28.880 1.00 87.62 158 TYR A CA 1
ATOM 1229 C C . TYR A 1 158 ? 15.122 11.107 -29.592 1.00 87.62 158 TYR A C 1
ATOM 1231 O O . TYR A 1 158 ? 15.351 11.704 -30.644 1.00 87.62 158 TYR A O 1
ATOM 1239 N N . GLY A 1 159 ? 15.983 10.217 -29.085 1.00 85.75 159 GLY A N 1
ATOM 1240 C CA . GLY A 1 159 ? 17.244 9.856 -29.737 1.00 85.75 159 GLY A CA 1
ATOM 1241 C C . GLY A 1 159 ? 17.048 9.281 -31.145 1.00 85.75 159 GLY A C 1
ATOM 1242 O O . GLY A 1 159 ? 17.735 9.691 -32.087 1.00 85.75 159 GLY A O 1
ATOM 1243 N N . CYS A 1 160 ? 16.068 8.389 -31.324 1.00 85.31 160 CYS A N 1
ATOM 1244 C CA . CYS A 1 160 ? 15.705 7.837 -32.631 1.00 85.31 160 CYS A CA 1
ATOM 1245 C C . CYS A 1 160 ? 15.180 8.909 -33.594 1.00 85.31 160 CYS A C 1
ATOM 1247 O O . CYS A 1 160 ? 15.633 8.975 -34.739 1.00 85.31 160 CYS A O 1
ATOM 1249 N N . LEU A 1 161 ? 14.264 9.770 -33.139 1.00 86.06 161 LEU A N 1
ATOM 1250 C CA . LEU A 1 161 ? 13.708 10.854 -33.954 1.00 86.06 161 LEU A CA 1
ATOM 1251 C C . LEU A 1 161 ? 14.781 11.868 -34.359 1.00 86.06 161 LEU A C 1
ATOM 1253 O O . LEU A 1 161 ? 14.830 12.276 -35.521 1.00 86.06 161 LEU A O 1
ATOM 1257 N N . TRP A 1 162 ? 15.672 12.235 -33.436 1.00 88.06 162 TRP A N 1
ATOM 1258 C CA . TRP A 1 162 ? 16.779 13.148 -33.707 1.00 88.06 162 TRP A CA 1
ATOM 1259 C C . TRP A 1 162 ? 17.732 12.580 -34.763 1.00 88.06 162 TRP A C 1
ATOM 1261 O O . TRP A 1 162 ? 18.046 13.258 -35.745 1.00 88.06 162 TRP A O 1
ATOM 1271 N N . ARG A 1 163 ? 18.126 11.306 -34.625 1.00 85.31 163 ARG A N 1
ATOM 1272 C CA . ARG A 1 163 ? 18.975 10.623 -35.611 1.00 85.31 163 ARG A CA 1
ATOM 1273 C C . ARG A 1 163 ? 18.302 10.550 -36.983 1.00 85.31 163 ARG A C 1
ATOM 1275 O O . ARG A 1 163 ? 18.934 10.876 -37.986 1.00 85.31 163 ARG A O 1
ATOM 1282 N N . TYR A 1 164 ? 17.024 10.173 -37.027 1.00 84.75 164 TYR A N 1
ATOM 1283 C CA . TYR A 1 164 ? 16.240 10.124 -38.263 1.00 84.75 164 TYR A CA 1
ATOM 1284 C C . TYR A 1 164 ? 16.161 11.495 -38.953 1.00 84.75 164 TYR A C 1
ATOM 1286 O O . TYR A 1 164 ? 16.352 11.608 -40.166 1.00 84.75 164 TYR A O 1
ATOM 1294 N N . TYR A 1 165 ? 15.928 12.557 -38.180 1.00 88.31 165 TYR A N 1
ATOM 1295 C CA . TYR A 1 165 ? 15.859 13.920 -38.697 1.00 88.31 165 TYR A CA 1
ATOM 1296 C C . TYR A 1 165 ? 17.207 14.406 -39.252 1.00 88.31 165 TYR A C 1
ATOM 1298 O O . TYR A 1 165 ? 17.260 15.030 -40.315 1.00 88.31 165 TYR A O 1
ATOM 1306 N N . HIS A 1 166 ? 18.304 14.084 -38.565 1.00 87.12 166 HIS A N 1
ATOM 1307 C CA . HIS A 1 166 ? 19.653 14.445 -38.988 1.00 87.12 166 HIS A CA 1
ATOM 1308 C C . HIS A 1 166 ? 20.074 13.736 -40.290 1.00 87.12 166 HIS A C 1
ATOM 1310 O O . HIS A 1 166 ? 20.585 14.387 -41.203 1.00 87.12 166 HIS A O 1
ATOM 1316 N N . GLU A 1 167 ? 19.792 12.435 -40.425 1.00 85.81 167 GLU A N 1
ATOM 1317 C CA . GLU A 1 167 ? 20.016 11.668 -41.666 1.00 85.81 167 GLU A CA 1
ATOM 1318 C C . GLU A 1 167 ? 19.251 12.270 -42.857 1.00 85.81 167 GLU A C 1
ATOM 1320 O O . GLU A 1 167 ? 19.827 12.503 -43.924 1.00 85.81 167 GLU A O 1
ATOM 1325 N N . ARG A 1 168 ? 17.973 12.630 -42.663 1.00 83.19 168 ARG A N 1
ATOM 1326 C CA . ARG A 1 168 ? 17.162 13.287 -43.704 1.00 83.19 168 ARG A CA 1
ATOM 1327 C C . ARG A 1 168 ? 17.686 14.661 -44.124 1.00 83.19 168 ARG A C 1
ATOM 1329 O O . ARG A 1 168 ? 17.503 15.046 -45.279 1.00 83.19 168 ARG A O 1
ATOM 1336 N N . ARG A 1 169 ? 18.292 15.436 -43.215 1.00 83.81 169 ARG A N 1
ATOM 1337 C CA . ARG A 1 169 ? 18.890 16.736 -43.574 1.00 83.81 169 ARG A CA 1
ATOM 1338 C C . ARG A 1 169 ? 20.110 16.561 -44.476 1.00 83.81 169 ARG A C 1
ATOM 1340 O O . ARG A 1 169 ? 20.217 17.280 -45.466 1.00 83.81 169 ARG A O 1
ATOM 1347 N N . LYS A 1 170 ? 20.973 15.580 -44.193 1.00 78.75 170 LYS A N 1
ATOM 1348 C CA . LYS A 1 170 ? 22.153 15.284 -45.024 1.00 78.75 170 LYS A CA 1
ATOM 1349 C C . LYS A 1 170 ? 21.776 14.881 -46.450 1.00 78.75 170 LYS A C 1
ATOM 1351 O O . LYS A 1 170 ? 22.390 15.353 -47.400 1.00 78.75 170 LYS A O 1
ATOM 1356 N N . THR A 1 171 ? 20.720 14.084 -46.619 1.00 75.12 171 THR A N 1
ATOM 1357 C CA . THR A 1 171 ? 20.249 13.662 -47.952 1.00 75.12 171 THR A CA 1
ATOM 1358 C C . THR A 1 171 ? 19.670 14.805 -48.788 1.00 75.12 171 THR A C 1
ATOM 1360 O O . THR A 1 171 ? 19.676 14.716 -50.012 1.00 75.12 171 THR A O 1
ATOM 1363 N N . LYS A 1 172 ? 19.174 15.879 -48.159 1.00 72.50 172 LYS A N 1
ATOM 1364 C CA . LYS A 1 172 ? 18.652 17.058 -48.869 1.00 72.50 172 LYS A CA 1
ATOM 1365 C C . LYS A 1 172 ? 19.730 18.058 -49.300 1.00 72.50 172 LYS A C 1
ATOM 1367 O O . LYS A 1 172 ? 19.454 18.832 -50.201 1.00 72.50 172 LYS A O 1
ATOM 1372 N N . GLN A 1 173 ? 20.908 18.066 -48.670 1.00 69.62 173 GLN A N 1
ATOM 1373 C CA . GLN A 1 173 ? 22.011 18.977 -49.022 1.00 69.62 173 GLN A CA 1
ATOM 1374 C C . GLN A 1 173 ? 22.996 18.394 -50.050 1.00 69.62 173 GLN A C 1
ATOM 1376 O O . GLN A 1 173 ? 23.818 19.130 -5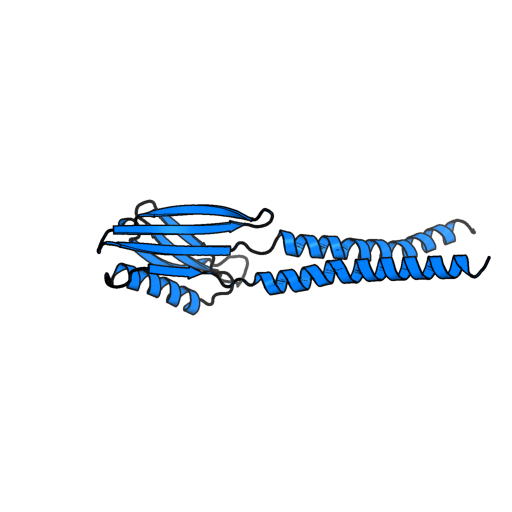0.579 1.00 69.62 173 GLN A O 1
ATOM 1381 N N . GLY A 1 174 ? 22.930 17.087 -50.325 1.00 56.59 174 GLY A N 1
ATOM 1382 C CA . GLY A 1 174 ? 23.749 16.408 -51.341 1.00 56.59 174 GLY A CA 1
ATOM 1383 C C . GLY A 1 174 ? 23.061 16.224 -52.700 1.00 56.59 174 GLY A C 1
ATOM 1384 O O . GLY A 1 174 ? 23.494 15.369 -53.470 1.00 56.59 174 GLY A O 1
ATOM 1385 N N . LYS A 1 175 ? 21.970 16.953 -52.960 1.00 47.44 175 LYS A N 1
ATOM 1386 C CA . LYS A 1 175 ? 21.271 17.015 -54.249 1.00 47.44 175 LYS A CA 1
ATOM 1387 C C . LYS A 1 175 ? 21.365 18.415 -54.825 1.00 47.44 175 LYS A C 1
ATOM 1389 O O . LYS A 1 175 ? 21.239 19.362 -54.019 1.00 47.44 175 LYS A O 1
#

Solvent-accessible surface area (backbone atoms only — not comparable to full-atom values): 9648 Å² total; per-residue (Å²): 125,75,69,67,63,54,59,58,56,51,53,69,62,47,51,61,55,55,56,52,61,44,37,37,54,51,11,50,47,45,49,38,64,34,78,63,50,50,36,41,38,37,41,45,82,45,81,87,41,32,43,28,37,43,38,37,37,34,53,69,78,60,48,72,47,75,48,79,44,51,47,82,41,56,77,47,42,40,72,40,73,50,70,44,97,89,43,95,61,67,44,41,25,41,31,38,37,35,84,92,46,75,43,78,42,80,37,84,94,48,52,66,68,56,42,42,53,53,20,47,51,52,42,46,47,72,73,38,61,84,55,52,62,52,78,50,69,62,83,79,66,53,62,62,42,45,52,54,17,44,51,38,32,49,53,50,51,51,52,52,51,51,52,54,52,52,54,53,52,54,64,63,70,76,107

Radius of gyration: 26.36 Å; Cα contacts (8 Å, |Δi|>4): 248; chains: 1; bounding box: 55×39×76 Å

Mean predicted aligned error: 10.55 Å

Foldseek 3Di:
DVPVVVVVVVVVVVVVVVVLVVLLVVLVVLLQQPAKKWKKKWFDPALQWTKIWIWIQGGDVRDIDIDMDILNQWDFKDWDWDDDPVDPDIWIWIWTQGPVGIDTHGQPPDDSVRSVVLRVQSVCCSVDSVDRMDMDTHDPPCVVSNVSSCCSNPVSVVVVVVVVVVVVVVVVVVD

Secondary structure (DSSP, 8-state):
-HHHHHHHHHHHHHHHHHHHHHHHHHHHHHHHTPPPEEEEEEEEEETTEEEEEEEEEETTTTEEEEEEEEGGGEEEEEEEEEE-TT-S-EEEEEEEEETT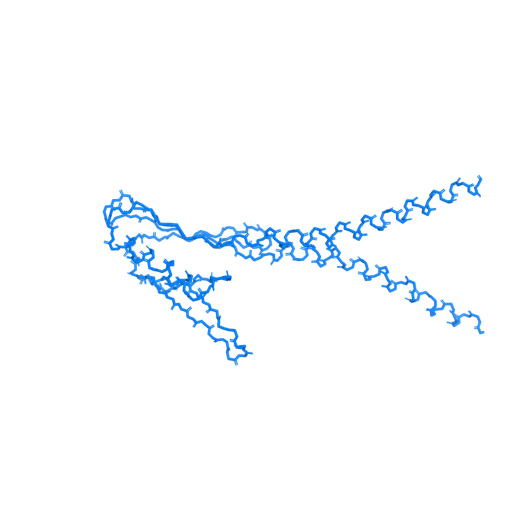EEEEEE-TT--HHHHHHHHHHHHHHHH-TT--EEEEE---THHHHHHHHHHHHHHHHHHHHHHHHHHHHHHHH--